Protein AF-A0A822XLF0-F1 (afdb_monomer_lite)

InterPro domains:
  IPR010945 Malate dehydrogenase, type 2 [PTHR23382] (1-33)
  IPR015955 Lactate dehydrogenase/glycoside hydrolase, family 4, C-terminal [G3DSA:3.90.110.10] (1-35)
  IPR015955 Lactate dehydrogenase/glycoside hydrolase, family 4, C-terminal [SSF56327] (1-33)

Radius of gyration: 9.63 Å; chains: 1; bounding box: 20×12×27 Å

Sequence (35 aa):
MGVYSDGSYNVPAGLIYSFPVTCRNGEWTIVQGKT

Organism: Nelumbo nucifera (NCBI:txid4432)

pLDDT: mean 93.37, std 10.75, range [46.69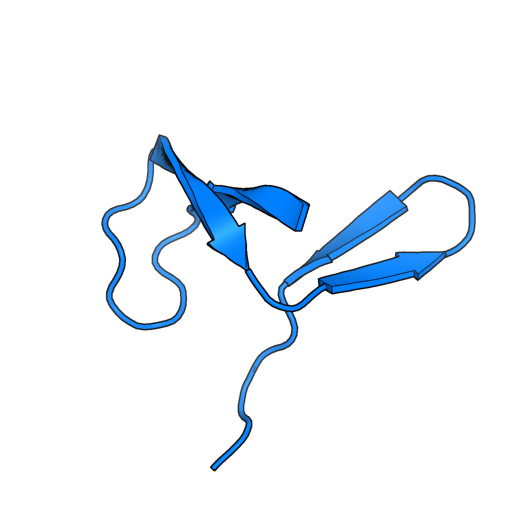, 97.75]

Foldseek 3Di:
DQDADPCAPNDDGRGRDDADWDDDPNDIDGDHDDD

Secondary 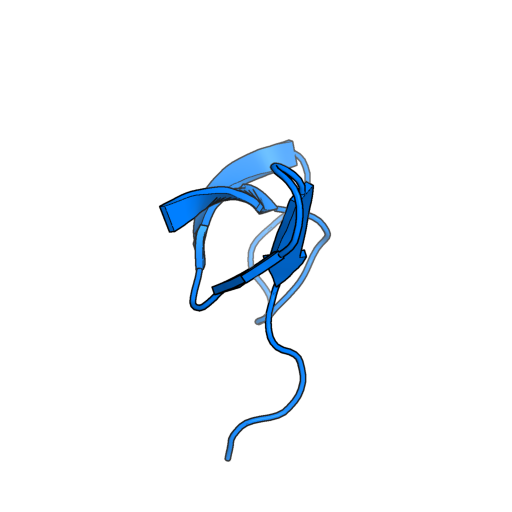structure (DSSP, 8-state):
-EEE--SGGGPPTTSEEE--EEEETTEEEEPP---

Structure (mmCIF, N/CA/C/O backbone):
data_AF-A0A822XLF0-F1
#
_entry.id   AF-A0A822XLF0-F1
#
loop_
_atom_site.group_PDB
_atom_site.id
_atom_site.type_symbol
_atom_site.label_atom_id
_atom_site.label_alt_id
_atom_site.label_comp_id
_atom_site.label_asym_id
_atom_site.label_entity_id
_atom_site.label_seq_id
_atom_site.pdbx_PDB_ins_code
_atom_site.Cartn_x
_atom_site.Cartn_y
_atom_site.Cartn_z
_atom_site.occupancy
_atom_site.B_iso_or_equiv
_atom_site.auth_seq_id
_atom_site.auth_comp_id
_atom_site.auth_asym_id
_atom_site.auth_atom_id
_atom_site.pdbx_PDB_model_num
ATOM 1 N N . MET A 1 1 ? 0.954 9.178 -0.757 1.00 92.56 1 MET A N 1
ATOM 2 C CA . MET A 1 1 ? 0.026 9.008 -1.904 1.00 92.56 1 MET A CA 1
ATOM 3 C C . MET A 1 1 ? -1.246 8.373 -1.369 1.00 92.56 1 MET A C 1
ATOM 5 O O . MET A 1 1 ? -1.122 7.537 -0.483 1.00 92.56 1 MET A O 1
ATOM 9 N N . GLY A 1 2 ? -2.429 8.770 -1.848 1.00 96.62 2 GLY A N 1
ATOM 10 C CA . GLY A 1 2 ? -3.685 8.103 -1.489 1.00 96.62 2 GLY A CA 1
ATOM 11 C C . GLY A 1 2 ? -3.817 6.783 -2.243 1.00 96.62 2 GLY A C 1
ATOM 12 O O . GLY A 1 2 ? -3.986 6.810 -3.457 1.00 96.62 2 GLY A O 1
ATOM 13 N N . VAL A 1 3 ? -3.694 5.655 -1.548 1.00 96.81 3 VAL A N 1
ATOM 14 C CA . VAL A 1 3 ? -3.730 4.308 -2.141 1.00 96.81 3 VAL A CA 1
ATOM 15 C C . VAL A 1 3 ? -4.666 3.398 -1.348 1.00 96.81 3 VAL A C 1
ATOM 17 O O . VAL A 1 3 ? -5.070 3.745 -0.236 1.00 96.81 3 VAL A O 1
ATOM 20 N N . TYR A 1 4 ? -5.023 2.246 -1.919 1.00 97.19 4 TYR A N 1
ATOM 21 C CA . TYR A 1 4 ? -5.795 1.230 -1.206 1.00 97.19 4 TYR A CA 1
ATOM 22 C C . TYR A 1 4 ? -4.995 0.707 -0.015 1.00 97.19 4 TYR A C 1
ATOM 24 O O . TYR A 1 4 ? -3.891 0.192 -0.180 1.00 97.19 4 TYR A O 1
ATOM 32 N N . SER A 1 5 ? -5.562 0.845 1.179 1.00 96.75 5 SER A N 1
ATOM 33 C CA . SER A 1 5 ? -5.009 0.251 2.386 1.00 96.75 5 SER A CA 1
ATOM 34 C C . SER A 1 5 ? -5.095 -1.271 2.304 1.00 96.75 5 SER A C 1
ATOM 36 O O . SER A 1 5 ? -6.139 -1.835 1.970 1.00 96.75 5 SER A O 1
ATOM 38 N N . ASP A 1 6 ? -3.993 -1.916 2.658 1.00 96.19 6 ASP A N 1
ATOM 39 C CA . ASP A 1 6 ? -3.816 -3.362 2.783 1.00 96.19 6 ASP A CA 1
ATOM 40 C C . ASP A 1 6 ? -3.793 -3.825 4.254 1.00 96.19 6 ASP A C 1
ATOM 42 O O . ASP A 1 6 ? -3.464 -4.974 4.534 1.00 96.19 6 ASP A O 1
ATOM 46 N N . GLY A 1 7 ? -4.131 -2.944 5.206 1.00 95.69 7 GLY A N 1
ATOM 47 C CA . GLY A 1 7 ? -3.936 -3.192 6.639 1.00 95.69 7 GLY A CA 1
ATOM 48 C C . GLY A 1 7 ? -2.675 -2.542 7.225 1.00 95.69 7 GLY A C 1
ATOM 49 O O . GLY A 1 7 ? -2.477 -2.574 8.442 1.00 95.69 7 GLY A O 1
ATOM 50 N N . SER A 1 8 ? -1.817 -1.943 6.390 1.00 94.75 8 SER A N 1
ATOM 51 C CA . SER A 1 8 ? -0.584 -1.290 6.839 1.00 94.75 8 SER A CA 1
ATOM 52 C C . SER A 1 8 ? -0.851 -0.203 7.879 1.00 94.75 8 SER A C 1
ATOM 54 O O . SER A 1 8 ? -1.827 0.545 7.799 1.00 94.75 8 SER A O 1
ATOM 56 N N . TYR A 1 9 ? 0.061 -0.086 8.847 1.00 93.69 9 TYR A N 1
ATOM 57 C CA . TYR A 1 9 ? -0.002 0.910 9.924 1.00 93.69 9 TYR A CA 1
ATOM 58 C C . TYR A 1 9 ? -1.301 0.865 10.755 1.00 93.69 9 TYR A C 1
ATOM 60 O O . TYR A 1 9 ? -1.715 1.884 11.304 1.00 93.69 9 TYR A O 1
ATOM 68 N N . ASN A 1 10 ? -1.936 -0.310 10.867 1.00 94.50 10 ASN A N 1
ATOM 69 C CA . ASN A 1 10 ? -3.224 -0.517 11.547 1.00 94.50 10 ASN A CA 1
ATOM 70 C 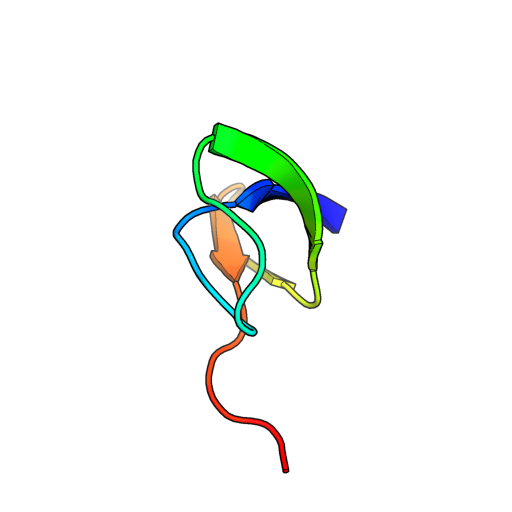C . ASN A 1 10 ? -4.391 0.284 10.942 1.00 94.50 10 ASN A C 1
ATOM 72 O O . ASN A 1 10 ? -5.406 0.514 11.601 1.00 94.50 10 ASN A O 1
ATOM 76 N N . VAL A 1 11 ? -4.265 0.708 9.684 1.00 95.62 11 VAL A N 1
ATOM 77 C CA . VAL A 1 11 ? -5.371 1.302 8.934 1.00 95.62 11 VAL A CA 1
ATOM 78 C C . VAL A 1 11 ? -6.220 0.166 8.354 1.00 95.62 11 VAL A C 1
ATOM 80 O O . VAL A 1 11 ? -5.654 -0.747 7.758 1.00 95.62 11 VAL A O 1
ATOM 83 N N . PRO A 1 12 ? -7.558 0.183 8.498 1.00 97.38 12 PRO A N 1
ATOM 84 C CA . PRO A 1 12 ? -8.413 -0.859 7.937 1.00 97.38 12 PRO A CA 1
ATOM 85 C C . PRO A 1 12 ? -8.245 -1.014 6.422 1.00 97.38 12 PRO A C 1
ATOM 87 O O . PRO A 1 12 ? -8.266 -0.029 5.677 1.00 97.38 12 PRO A O 1
ATOM 90 N N . ALA A 1 13 ? -8.135 -2.264 5.970 1.00 97.06 13 ALA A N 1
ATOM 91 C CA . ALA A 1 13 ? -8.010 -2.584 4.556 1.00 97.06 13 ALA A CA 1
ATOM 92 C C . ALA A 1 13 ? -9.243 -2.135 3.747 1.00 97.06 13 ALA A C 1
ATOM 94 O O . ALA A 1 13 ? -10.367 -2.107 4.250 1.00 97.06 13 ALA A O 1
ATOM 95 N N . GLY A 1 14 ? -9.027 -1.804 2.472 1.00 96.56 14 GLY A N 1
ATOM 96 C CA . GLY A 1 14 ? -10.085 -1.411 1.531 1.00 96.56 14 GLY A CA 1
ATOM 97 C C . GLY A 1 14 ? -10.431 0.082 1.515 1.00 96.56 14 GLY A C 1
ATOM 98 O O . GLY A 1 14 ? -11.197 0.520 0.659 1.00 96.56 14 GLY A O 1
ATOM 99 N N . LEU A 1 15 ? -9.844 0.884 2.406 1.00 97.06 15 LEU A N 1
ATOM 100 C CA . LEU A 1 15 ? -9.960 2.343 2.380 1.00 97.06 15 LEU A CA 1
ATOM 101 C C . LEU A 1 15 ? -8.949 2.962 1.413 1.00 97.06 15 LEU A C 1
ATOM 103 O O . LEU A 1 15 ? -7.834 2.463 1.281 1.00 97.06 15 LEU A O 1
ATOM 107 N N . ILE A 1 16 ? -9.288 4.101 0.807 1.00 97.75 16 ILE A N 1
ATOM 108 C CA . ILE A 1 16 ? -8.275 4.982 0.216 1.00 97.75 16 ILE A CA 1
ATOM 109 C C . ILE A 1 16 ? -7.692 5.839 1.336 1.00 97.75 16 ILE A C 1
ATOM 111 O O . ILE A 1 16 ? -8.404 6.631 1.952 1.00 97.75 16 ILE A O 1
ATOM 115 N N . TYR A 1 17 ? -6.399 5.679 1.604 1.00 97.38 17 TYR A N 1
ATOM 116 C CA . TYR A 1 17 ? -5.709 6.378 2.684 1.00 97.38 17 TYR A CA 1
ATOM 117 C C . TYR A 1 17 ? -4.310 6.823 2.247 1.00 97.38 17 TYR A C 1
ATOM 119 O O . TYR A 1 17 ? -3.704 6.238 1.347 1.00 97.38 17 TYR A O 1
ATOM 127 N N . SER A 1 18 ? -3.798 7.901 2.847 1.00 97.44 18 SER A N 1
ATOM 128 C CA . SER A 1 18 ? -2.478 8.427 2.497 1.00 97.44 18 SER A CA 1
ATOM 129 C C . SER A 1 18 ? -1.373 7.653 3.208 1.00 97.44 18 SER A C 1
ATOM 131 O O . SER A 1 18 ? -1.239 7.746 4.425 1.00 97.44 18 SER A O 1
ATOM 133 N N . PHE A 1 19 ? -0.536 6.958 2.438 1.00 96.88 19 PHE A N 1
ATOM 134 C CA . PHE A 1 19 ? 0.638 6.248 2.948 1.00 96.88 19 PHE A CA 1
ATOM 135 C C . PHE A 1 19 ? 1.951 6.818 2.396 1.00 96.88 19 PHE A C 1
ATOM 137 O O . PHE A 1 19 ? 1.967 7.397 1.293 1.00 96.88 19 PHE A O 1
ATOM 144 N N . PRO A 1 20 ? 3.071 6.640 3.126 1.00 96.75 20 PRO A N 1
ATOM 145 C CA . PRO A 1 20 ? 4.395 6.743 2.532 1.00 96.75 20 PRO A CA 1
ATOM 146 C C . PRO A 1 20 ? 4.568 5.613 1.512 1.00 96.75 20 PRO A C 1
ATOM 148 O O . PRO A 1 20 ? 4.373 4.440 1.826 1.00 96.75 20 PRO A O 1
ATOM 151 N N . VAL A 1 21 ? 4.937 5.967 0.285 1.00 97.19 21 VAL A N 1
ATOM 152 C CA . VAL A 1 21 ? 5.128 5.003 -0.805 1.00 97.19 21 VAL A CA 1
ATOM 153 C C . VAL A 1 21 ? 6.453 5.252 -1.509 1.00 97.19 21 VAL A C 1
ATOM 155 O O . VAL A 1 21 ? 6.928 6.388 -1.567 1.00 97.19 21 VAL A O 1
ATOM 158 N N . THR A 1 22 ? 7.035 4.196 -2.065 1.00 97.38 22 THR A N 1
ATOM 159 C CA . THR A 1 22 ? 8.039 4.305 -3.127 1.00 97.38 22 THR A CA 1
ATOM 160 C C . THR A 1 22 ? 7.358 4.103 -4.473 1.00 97.38 22 THR A C 1
ATOM 162 O O . THR A 1 22 ? 6.416 3.321 -4.581 1.00 97.38 22 THR A O 1
ATOM 165 N N . CYS A 1 23 ? 7.833 4.810 -5.498 1.00 97.19 23 CYS A N 1
ATOM 166 C CA . CYS A 1 23 ? 7.334 4.679 -6.863 1.00 97.19 23 CYS A CA 1
ATOM 167 C C . CYS A 1 23 ? 8.480 4.257 -7.781 1.00 97.19 23 CYS A C 1
ATOM 169 O O . CYS A 1 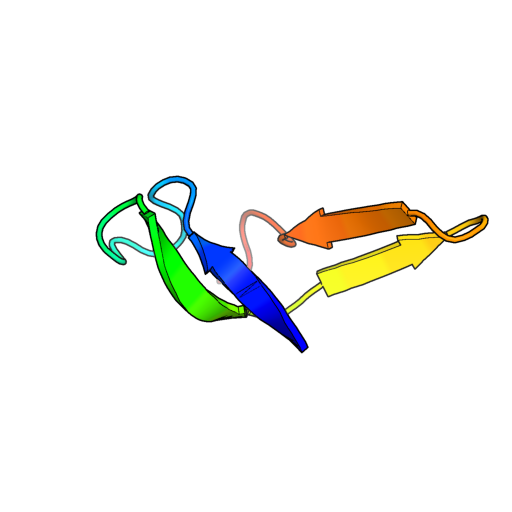23 ? 9.537 4.893 -7.779 1.00 97.19 23 CYS A O 1
ATOM 171 N N . ARG 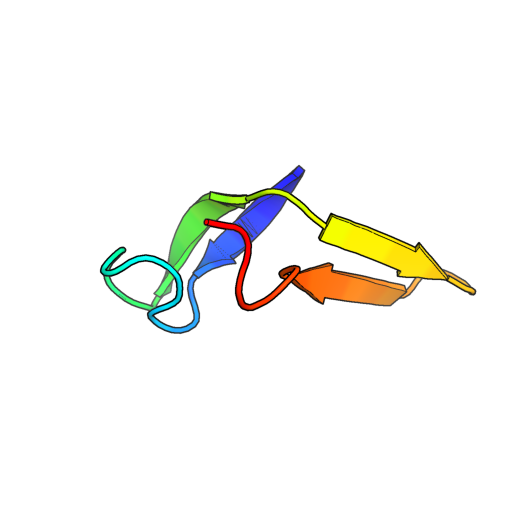A 1 24 ? 8.278 3.210 -8.581 1.00 97.75 24 ARG A N 1
ATOM 1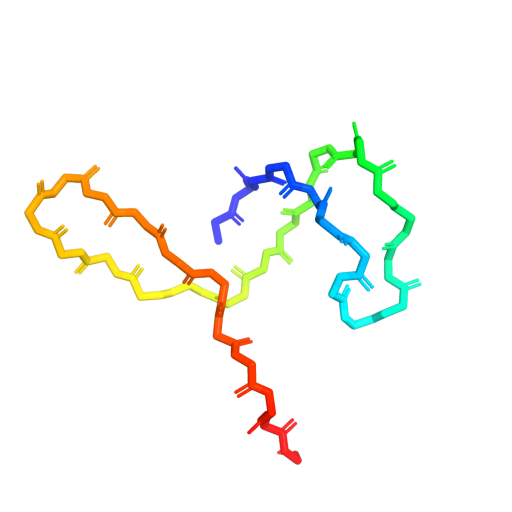72 C CA . ARG A 1 24 ? 9.258 2.740 -9.565 1.00 97.75 24 ARG A CA 1
ATOM 173 C C . ARG A 1 24 ? 8.537 2.157 -10.772 1.00 97.75 24 ARG A C 1
ATOM 175 O O . ARG A 1 24 ? 7.650 1.334 -10.615 1.00 97.75 24 ARG A O 1
ATOM 182 N N . ASN A 1 25 ? 8.942 2.569 -11.973 1.00 97.50 25 ASN A N 1
ATOM 183 C CA . ASN A 1 25 ? 8.407 2.052 -13.240 1.00 97.50 25 ASN A CA 1
ATOM 184 C C . ASN A 1 25 ? 6.867 2.121 -13.356 1.00 97.50 25 ASN A C 1
ATOM 186 O O . ASN A 1 25 ? 6.253 1.240 -13.942 1.00 97.50 25 ASN A O 1
ATOM 190 N N . GLY A 1 26 ? 6.241 3.161 -12.793 1.00 96.75 26 GLY A N 1
ATOM 191 C CA . GLY A 1 26 ? 4.779 3.323 -12.803 1.00 96.75 26 GLY A CA 1
ATOM 192 C C . GLY A 1 26 ? 4.034 2.526 -11.728 1.00 96.75 26 GLY A C 1
ATOM 193 O O . GLY A 1 26 ? 2.833 2.718 -11.563 1.00 96.75 26 GLY A O 1
ATOM 194 N N . GLU A 1 27 ? 4.734 1.700 -10.955 1.00 97.06 27 GLU A N 1
ATOM 195 C CA . GLU A 1 27 ? 4.179 0.979 -9.813 1.00 97.06 27 GLU A CA 1
ATOM 196 C C . GLU A 1 27 ? 4.519 1.687 -8.501 1.00 97.06 27 GLU A C 1
ATOM 198 O O . GLU A 1 27 ? 5.518 2.411 -8.394 1.00 97.06 27 GLU A O 1
ATOM 203 N N . TRP A 1 28 ? 3.678 1.473 -7.492 1.00 96.44 28 TRP A N 1
ATOM 204 C CA . TRP A 1 28 ? 3.870 1.987 -6.143 1.00 96.44 28 TRP A CA 1
ATOM 205 C C . TRP A 1 28 ? 3.861 0.849 -5.124 1.00 96.44 28 TRP A C 1
ATOM 207 O O . TRP A 1 28 ? 3.243 -0.194 -5.328 1.00 96.44 28 TRP A O 1
ATOM 217 N N . THR A 1 29 ? 4.537 1.051 -3.997 1.00 96.62 29 THR A N 1
ATOM 218 C CA . THR A 1 29 ? 4.518 0.113 -2.867 1.00 96.62 29 THR A CA 1
ATOM 219 C C . THR A 1 29 ? 4.482 0.897 -1.563 1.00 96.62 29 THR A C 1
ATOM 221 O O . THR A 1 29 ? 5.231 1.865 -1.405 1.00 96.62 29 THR A O 1
ATOM 224 N N . ILE A 1 30 ? 3.607 0.501 -0.632 1.00 96.69 30 ILE A N 1
ATOM 225 C CA . ILE A 1 30 ? 3.581 1.072 0.721 1.00 96.69 30 ILE A CA 1
ATOM 226 C C . ILE A 1 30 ? 4.898 0.723 1.406 1.00 96.69 30 ILE A C 1
ATOM 228 O O . ILE A 1 30 ? 5.301 -0.440 1.463 1.00 96.69 30 ILE A O 1
ATOM 232 N N . VAL A 1 31 ? 5.584 1.745 1.910 1.00 96.12 31 VAL A N 1
ATOM 233 C CA . VAL A 1 31 ? 6.805 1.545 2.688 1.00 96.12 31 VAL A CA 1
ATOM 234 C C . VAL A 1 31 ? 6.428 0.841 3.985 1.00 96.12 31 VAL A C 1
ATOM 236 O O . VAL A 1 31 ? 5.575 1.330 4.713 1.00 96.12 31 VAL A O 1
ATOM 239 N N . GLN A 1 32 ? 7.073 -0.284 4.279 1.00 94.31 32 GLN A N 1
ATOM 240 C CA . GLN A 1 32 ? 6.879 -1.027 5.523 1.00 94.31 32 GLN A CA 1
ATOM 241 C C . GLN A 1 32 ? 7.981 -0.671 6.526 1.00 94.31 32 GLN A C 1
ATOM 243 O O . GLN A 1 32 ? 9.133 -0.485 6.136 1.00 94.31 32 GLN A O 1
ATOM 248 N N . GLY A 1 33 ? 7.640 -0.596 7.815 1.00 78.00 33 GLY A N 1
ATOM 249 C CA . GLY A 1 33 ? 8.627 -0.551 8.900 1.00 78.00 33 GLY A CA 1
ATOM 250 C C . GLY A 1 33 ? 9.529 0.689 8.923 1.00 78.00 33 GLY A C 1
ATOM 251 O O . GLY A 1 33 ? 10.740 0.586 8.746 1.00 78.00 33 GLY A O 1
ATOM 252 N N . LYS A 1 34 ? 8.959 1.855 9.237 1.00 57.59 34 LYS A N 1
ATOM 253 C CA . LYS A 1 34 ? 9.735 2.974 9.786 1.00 57.59 34 LYS A CA 1
ATOM 254 C C . LYS A 1 34 ? 9.305 3.185 11.235 1.00 57.59 34 LYS A C 1
ATOM 256 O O . LYS A 1 34 ? 8.133 3.470 11.464 1.00 57.59 34 LYS A O 1
ATOM 261 N N . THR A 1 35 ? 10.233 2.956 12.167 1.00 46.69 35 THR A N 1
ATOM 262 C CA . THR A 1 35 ? 10.194 3.535 13.523 1.00 46.69 35 THR A CA 1
ATOM 263 C C . THR A 1 35 ? 10.002 5.038 13.461 1.00 46.69 35 THR A C 1
ATOM 265 O O . THR A 1 35 ? 10.588 5.647 12.534 1.00 46.69 35 THR A O 1
#